Protein AF-M4UMJ4-F1 (afdb_monomer_lite)

Radius of gyration: 10.61 Å; chains: 1; bounding box: 26×22×30 Å

Secondary structure (DSSP, 8-state):
-EEEE-TTPPTTHHHHHHHHHHHH-TT--EEEE-SSHHHHHHHHHHHHHTT--EEEETTEEEEPPP-

Sequence (67 aa):
MYILDLRHCRCPLSLLKLKEFLLTNPLVSVQILFATEVAMQDILYYLKKKNYQYQVDMLKIQLQAKG

pLDDT: mean 87.13, std 6.73, range [56.84, 93.94]

Foldseek 3Di:
DAEAECQVPDPPVSVVVVVVCCVVCQQDWYKYFYNDPVSVVVNVVVCVVVVWDWDDDPGIIITHHDD

Structure (mmCIF, N/CA/C/O backbone):
data_AF-M4UMJ4-F1
#
_entry.id   AF-M4UMJ4-F1
#
loop_
_atom_site.group_PDB
_atom_site.id
_atom_site.type_symbol
_atom_site.label_atom_id
_atom_site.label_alt_id
_atom_site.label_comp_id
_atom_site.label_asym_id
_atom_site.label_entity_id
_atom_site.label_seq_id
_atom_site.pdbx_PDB_ins_code
_atom_site.Cartn_x
_atom_site.Cartn_y
_atom_site.Cartn_z
_atom_site.occupancy
_atom_site.B_iso_or_equiv
_atom_site.auth_seq_id
_atom_site.auth_comp_id
_atom_site.auth_asym_id
_atom_site.auth_atom_id
_atom_site.pdbx_PDB_model_num
ATOM 1 N N . MET A 1 1 ? -4.922 -12.885 6.874 1.00 69.94 1 MET A N 1
ATOM 2 C CA . MET A 1 1 ? -3.798 -12.072 6.360 1.00 69.94 1 MET A CA 1
ATOM 3 C C . MET A 1 1 ? -4.001 -11.905 4.865 1.00 69.94 1 MET A C 1
ATOM 5 O O . MET A 1 1 ? -4.158 -12.915 4.193 1.00 69.94 1 MET A O 1
ATOM 9 N N . TYR A 1 2 ? -4.096 -10.670 4.371 1.00 88.50 2 TYR A N 1
ATOM 10 C CA . TYR A 1 2 ? -4.368 -10.393 2.952 1.00 88.50 2 TYR A CA 1
ATOM 11 C C . TYR A 1 2 ? -3.070 -10.138 2.191 1.00 88.50 2 TYR A C 1
ATOM 13 O O . TYR A 1 2 ? -2.097 -9.676 2.782 1.00 88.50 2 TYR A O 1
ATOM 21 N N . ILE A 1 3 ? -3.056 -10.413 0.887 1.00 92.06 3 ILE A N 1
ATOM 22 C CA . ILE A 1 3 ? -1.930 -10.089 0.009 1.00 92.06 3 ILE A CA 1
ATOM 23 C C . ILE A 1 3 ? -2.424 -9.110 -1.051 1.00 92.06 3 ILE A C 1
ATOM 25 O O . ILE A 1 3 ? -3.362 -9.407 -1.786 1.00 92.06 3 ILE A O 1
ATOM 29 N N . LEU A 1 4 ? -1.781 -7.948 -1.124 1.00 92.56 4 LEU A N 1
ATOM 30 C CA . LEU A 1 4 ? -1.994 -6.950 -2.159 1.00 92.56 4 LEU A CA 1
ATOM 31 C C . LEU A 1 4 ? -0.791 -6.961 -3.105 1.00 92.56 4 LEU A C 1
ATOM 33 O O . LEU A 1 4 ? 0.267 -6.411 -2.796 1.00 92.56 4 LEU A O 1
ATOM 37 N N . ASP A 1 5 ? -0.950 -7.605 -4.259 1.00 92.81 5 ASP A N 1
ATOM 38 C CA . ASP A 1 5 ? 0.105 -7.671 -5.267 1.00 92.81 5 ASP A CA 1
ATOM 39 C C . ASP A 1 5 ? 0.067 -6.451 -6.196 1.00 92.81 5 ASP A C 1
ATOM 41 O O . ASP A 1 5 ? -0.826 -6.303 -7.033 1.00 92.81 5 ASP A O 1
ATOM 45 N N . LEU A 1 6 ? 1.053 -5.565 -6.044 1.00 92.00 6 LEU A N 1
ATOM 46 C CA . LEU A 1 6 ? 1.223 -4.363 -6.858 1.00 92.00 6 LEU A CA 1
ATOM 47 C C . LEU A 1 6 ? 2.374 -4.495 -7.862 1.00 92.00 6 LEU A C 1
ATOM 49 O O . LEU A 1 6 ? 2.666 -3.524 -8.558 1.00 92.00 6 LEU A O 1
ATOM 53 N N . ARG A 1 7 ? 3.012 -5.669 -7.996 1.00 90.75 7 ARG A N 1
ATOM 54 C CA . ARG A 1 7 ? 4.179 -5.859 -8.883 1.00 90.75 7 ARG A CA 1
ATOM 55 C C . ARG A 1 7 ? 3.879 -5.555 -10.350 1.00 90.75 7 ARG A C 1
ATOM 57 O O . ARG A 1 7 ? 4.737 -5.063 -11.073 1.00 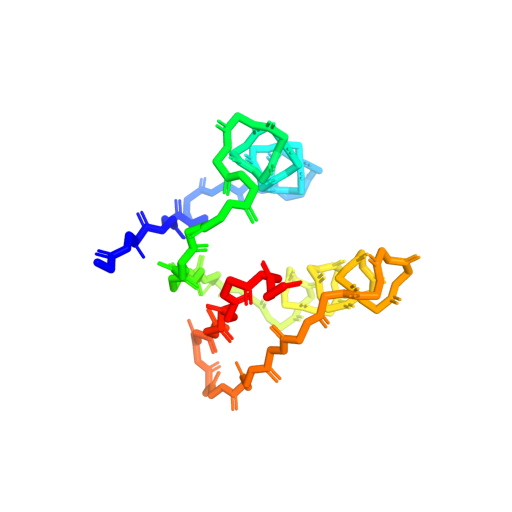90.75 7 ARG A O 1
ATOM 64 N N . HIS A 1 8 ? 2.646 -5.796 -10.779 1.00 88.44 8 HIS A N 1
ATOM 65 C CA . HIS A 1 8 ? 2.200 -5.529 -12.148 1.00 88.44 8 HIS A CA 1
ATOM 66 C C . HIS A 1 8 ? 1.582 -4.132 -12.330 1.00 88.44 8 HIS A C 1
ATOM 68 O O . HIS A 1 8 ? 1.156 -3.782 -13.429 1.00 88.44 8 HIS A O 1
ATOM 74 N N . CYS A 1 9 ? 1.518 -3.321 -11.268 1.00 83.75 9 CYS A N 1
ATOM 75 C CA . CYS A 1 9 ? 0.961 -1.973 -11.316 1.00 83.75 9 CYS A CA 1
ATOM 76 C C . CYS A 1 9 ? 2.086 -0.937 -11.395 1.00 83.75 9 CYS A C 1
ATOM 78 O O . CYS A 1 9 ? 2.956 -0.878 -10.530 1.00 83.75 9 CYS A O 1
ATOM 80 N N . ARG A 1 10 ? 2.044 -0.072 -12.412 1.00 79.00 10 ARG A N 1
ATOM 81 C CA . ARG A 1 10 ? 2.932 1.097 -12.485 1.00 79.00 10 ARG A CA 1
ATOM 82 C C . ARG A 1 10 ? 2.409 2.216 -11.582 1.00 79.00 10 ARG A C 1
ATOM 84 O O . ARG A 1 10 ? 1.197 2.335 -11.384 1.00 79.00 10 ARG A O 1
ATOM 91 N N . CYS A 1 11 ? 3.298 3.064 -11.069 1.00 72.06 11 CYS A N 1
ATOM 92 C CA . CYS A 1 11 ? 2.878 4.316 -10.438 1.00 72.06 11 CYS A CA 1
ATOM 93 C C . CYS A 1 11 ? 2.137 5.195 -11.472 1.00 72.06 11 CYS A C 1
ATOM 95 O O . CYS A 1 11 ? 2.539 5.205 -12.639 1.00 72.06 11 CYS A O 1
ATOM 97 N N . PRO A 1 12 ? 1.055 5.907 -11.089 1.00 82.56 12 PRO A N 1
ATOM 98 C CA . PRO A 1 12 ? 0.503 6.056 -9.733 1.00 82.56 12 PRO A CA 1
ATOM 99 C C . PRO A 1 12 ? -0.577 5.018 -9.347 1.00 82.56 12 PRO A C 1
ATOM 101 O O . PRO A 1 12 ? -1.137 5.091 -8.253 1.00 82.56 12 PRO A O 1
ATOM 104 N N . LEU A 1 13 ? -0.897 4.052 -10.217 1.00 85.62 13 LEU A N 1
ATOM 105 C CA . LEU A 1 13 ? -2.011 3.112 -10.009 1.00 85.62 13 LEU A CA 1
ATOM 106 C C . LEU A 1 13 ? -1.807 2.184 -8.802 1.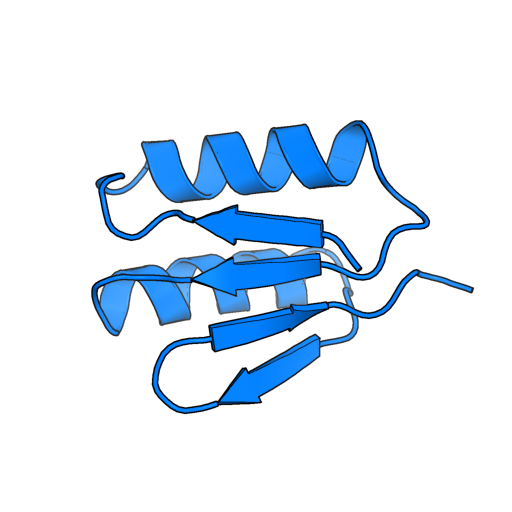00 85.62 13 LEU A C 1
ATOM 108 O O . LEU A 1 13 ? -2.773 1.832 -8.129 1.00 85.62 13 LEU A O 1
ATOM 112 N N . SER A 1 14 ? -0.562 1.808 -8.504 1.00 86.56 14 SER A N 1
ATOM 113 C CA . SER A 1 14 ? -0.201 1.014 -7.319 1.00 86.56 14 SER A CA 1
ATOM 114 C C . SER A 1 14 ? -0.633 1.694 -6.011 1.00 86.56 14 SER A C 1
ATOM 116 O O . SER A 1 14 ? -1.270 1.069 -5.163 1.00 86.56 14 SER A O 1
ATOM 118 N N . LEU A 1 15 ? -0.352 2.993 -5.881 1.00 88.75 15 LEU A N 1
ATOM 119 C CA . LEU A 1 15 ? -0.741 3.821 -4.737 1.00 88.75 15 LEU A CA 1
ATOM 120 C C . LEU A 1 15 ? -2.260 3.980 -4.622 1.00 88.75 15 LEU A C 1
ATOM 122 O O . LEU A 1 15 ? -2.796 3.941 -3.514 1.00 88.75 15 LEU A O 1
ATOM 126 N N . LEU A 1 16 ? -2.957 4.141 -5.751 1.00 90.75 16 LEU A N 1
ATOM 127 C CA . LEU A 1 16 ? -4.416 4.251 -5.756 1.00 90.75 16 LEU A CA 1
ATOM 128 C C . LEU A 1 16 ? -5.068 2.961 -5.243 1.00 90.75 16 LEU A C 1
ATOM 130 O O . LEU A 1 16 ? -5.868 3.021 -4.312 1.00 90.75 16 LEU A O 1
ATOM 134 N N . LYS A 1 17 ? -4.651 1.800 -5.767 1.00 90.75 17 LYS A N 1
ATOM 135 C CA . LYS A 1 17 ? -5.153 0.490 -5.320 1.00 90.75 17 LYS A CA 1
ATOM 136 C C . LYS A 1 17 ? -4.872 0.233 -3.843 1.00 90.75 17 LYS A C 1
ATOM 138 O O . LYS A 1 17 ? -5.734 -0.274 -3.132 1.00 90.75 17 LYS A O 1
ATOM 143 N N . LEU A 1 18 ? -3.683 0.607 -3.368 1.00 91.12 18 LEU A N 1
ATOM 144 C CA . LEU A 1 18 ? -3.351 0.521 -1.947 1.00 91.12 18 LEU A CA 1
ATOM 145 C C . LEU A 1 18 ? -4.289 1.382 -1.097 1.00 91.12 18 LEU A C 1
ATOM 147 O O . LEU A 1 18 ? -4.797 0.923 -0.076 1.00 91.12 18 LEU A O 1
ATOM 151 N N . LYS A 1 19 ? -4.529 2.627 -1.516 1.00 91.06 19 LYS A N 1
ATOM 152 C CA . LYS A 1 19 ? -5.425 3.542 -0.808 1.00 91.06 19 LYS A CA 1
ATOM 153 C C . LYS A 1 19 ? -6.847 2.989 -0.747 1.00 91.06 19 LYS A C 1
ATOM 155 O O . LYS A 1 19 ? -7.422 2.976 0.335 1.00 91.06 19 LYS A O 1
ATOM 160 N N . GLU A 1 20 ? -7.394 2.541 -1.874 1.00 91.75 20 GLU A N 1
ATOM 161 C CA . GLU A 1 20 ? -8.730 1.937 -1.932 1.00 91.75 20 GLU A CA 1
ATOM 162 C C . GLU A 1 20 ? -8.821 0.723 -1.008 1.00 91.75 20 GLU A C 1
ATOM 164 O O . GLU A 1 20 ? -9.699 0.672 -0.150 1.00 91.75 20 GLU A O 1
ATOM 169 N N . PHE A 1 21 ? -7.848 -0.191 -1.090 1.00 91.88 21 PHE A N 1
ATOM 170 C CA . PHE A 1 21 ? -7.807 -1.378 -0.242 1.00 91.88 21 PHE A CA 1
ATOM 171 C C . PHE A 1 21 ? -7.847 -1.029 1.252 1.00 91.88 21 PHE A C 1
ATOM 173 O O . PHE A 1 21 ? -8.625 -1.620 2.000 1.00 91.88 21 PHE A O 1
ATOM 180 N N . LEU A 1 22 ? -7.038 -0.057 1.684 1.00 89.81 22 LEU A N 1
ATOM 181 C CA . LEU A 1 22 ? -6.944 0.342 3.091 1.00 89.81 22 LEU A CA 1
ATOM 182 C C . LEU A 1 22 ? -8.165 1.108 3.600 1.00 89.81 22 LEU A C 1
ATOM 184 O O . LEU A 1 22 ? -8.441 1.069 4.798 1.00 89.81 22 LEU A O 1
ATOM 188 N N . LEU A 1 23 ? -8.885 1.805 2.719 1.00 88.81 23 LEU A N 1
ATOM 189 C CA . LEU A 1 23 ? -10.145 2.463 3.069 1.00 88.81 23 LEU A CA 1
ATOM 190 C C . LEU A 1 23 ? -11.269 1.443 3.264 1.00 88.81 23 LEU A C 1
ATOM 192 O O . LEU A 1 23 ? -12.080 1.600 4.172 1.00 88.81 23 LEU A O 1
ATOM 196 N N . THR A 1 24 ? -11.299 0.392 2.444 1.00 88.81 24 THR A N 1
ATOM 197 C CA . THR A 1 24 ? -12.308 -0.670 2.546 1.00 88.81 24 THR A CA 1
ATOM 198 C C . THR A 1 24 ? -11.987 -1.677 3.656 1.00 88.81 24 THR A C 1
ATOM 200 O O . THR A 1 24 ? -12.901 -2.269 4.222 1.00 88.81 24 THR A O 1
ATOM 203 N N . ASN A 1 25 ? -10.706 -1.857 4.003 1.00 86.19 25 ASN A N 1
ATOM 204 C CA . ASN A 1 25 ? -10.241 -2.876 4.953 1.00 86.19 25 ASN A CA 1
ATOM 205 C C . ASN A 1 25 ? -9.363 -2.283 6.081 1.00 86.19 25 ASN A C 1
ATOM 207 O O . ASN A 1 25 ? -8.193 -2.649 6.207 1.00 86.19 25 ASN A O 1
ATOM 211 N N . PRO A 1 26 ? -9.885 -1.372 6.925 1.00 78.56 26 PRO A N 1
ATOM 212 C CA . PRO A 1 26 ? -9.073 -0.623 7.895 1.00 78.56 26 PRO A CA 1
ATOM 213 C C . PRO A 1 26 ? -8.491 -1.470 9.042 1.00 78.56 26 PRO A C 1
ATOM 215 O O . PRO A 1 26 ? -7.467 -1.103 9.615 1.00 78.56 26 PRO A O 1
ATOM 218 N N . LEU A 1 27 ? -9.123 -2.600 9.373 1.00 80.81 27 LEU A N 1
ATOM 219 C CA . LEU A 1 27 ? -8.763 -3.473 10.504 1.00 80.81 27 LEU A CA 1
ATOM 220 C C . LEU A 1 27 ? -7.968 -4.714 10.074 1.00 80.81 27 LEU A C 1
ATOM 222 O O . LEU A 1 27 ? -7.913 -5.713 10.787 1.00 80.81 27 LEU A O 1
ATOM 226 N N . VAL A 1 28 ? -7.385 -4.687 8.878 1.00 82.19 28 VAL A N 1
ATOM 227 C CA . VAL A 1 28 ? -6.809 -5.878 8.260 1.00 82.19 28 VAL A CA 1
ATOM 228 C C . VAL A 1 28 ? -5.298 -5.759 8.139 1.00 82.19 28 VAL A C 1
ATOM 230 O O . VAL A 1 28 ? -4.775 -4.815 7.551 1.00 82.19 28 VAL A O 1
ATOM 233 N N . SER A 1 29 ? -4.595 -6.787 8.617 1.00 88.12 29 SER A N 1
ATOM 234 C CA . SER A 1 29 ? -3.177 -6.969 8.311 1.00 88.12 29 SER A CA 1
ATOM 235 C C . SER A 1 29 ? -3.002 -7.439 6.864 1.00 88.12 29 SER A C 1
ATOM 237 O O . SER A 1 29 ? -3.553 -8.475 6.456 1.00 88.12 29 SER A O 1
ATOM 239 N N . VAL A 1 30 ? -2.216 -6.689 6.091 1.00 91.50 30 VAL A N 1
ATOM 240 C CA . VAL A 1 30 ? -1.989 -6.928 4.660 1.00 91.50 30 VAL A CA 1
ATOM 241 C C . VAL A 1 30 ? -0.504 -6.926 4.325 1.00 91.50 30 VAL A C 1
ATOM 243 O O . VAL A 1 30 ? 0.262 -6.099 4.811 1.00 91.50 30 VAL A O 1
ATOM 246 N N . GLN A 1 31 ? -0.102 -7.854 3.466 1.00 93.94 31 GLN A N 1
ATOM 247 C CA . GLN A 1 31 ? 1.214 -7.906 2.855 1.00 93.94 31 GLN A CA 1
ATOM 248 C C . GLN A 1 31 ? 1.151 -7.291 1.457 1.00 93.94 31 GLN A C 1
ATOM 250 O O . GLN A 1 31 ? 0.404 -7.756 0.604 1.00 93.94 31 GLN A O 1
ATOM 255 N N . ILE A 1 32 ? 1.950 -6.263 1.212 1.00 93.56 32 ILE A N 1
ATOM 256 C CA . ILE A 1 32 ? 2.020 -5.539 -0.053 1.00 93.56 32 ILE A CA 1
ATOM 257 C C . ILE A 1 32 ? 3.261 -6.009 -0.803 1.00 93.56 32 ILE A C 1
ATOM 259 O O . ILE A 1 32 ? 4.361 -5.916 -0.261 1.00 93.56 32 ILE A O 1
ATOM 263 N N . LEU A 1 33 ? 3.095 -6.494 -2.033 1.00 93.69 33 LEU A N 1
ATOM 264 C CA . LEU A 1 33 ? 4.201 -6.860 -2.923 1.00 93.69 33 LEU A CA 1
ATOM 265 C C . LEU A 1 33 ? 4.418 -5.755 -3.957 1.00 93.69 33 LEU A C 1
ATOM 267 O O . LEU A 1 33 ? 3.453 -5.245 -4.523 1.00 93.69 33 LEU A O 1
ATOM 271 N N . PHE A 1 34 ? 5.669 -5.408 -4.239 1.00 90.81 34 PHE A N 1
ATOM 272 C CA . PHE A 1 34 ? 6.038 -4.348 -5.184 1.00 90.81 34 PHE A CA 1
ATOM 273 C C . PHE A 1 34 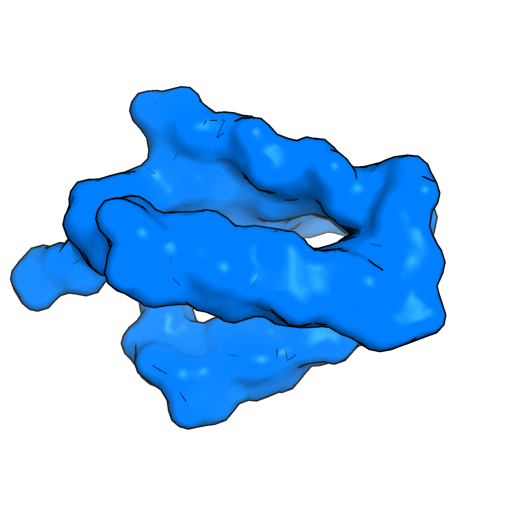? 7.191 -4.798 -6.086 1.00 90.81 34 PHE A C 1
ATOM 275 O O . PHE A 1 34 ? 7.926 -5.724 -5.752 1.00 90.81 34 PHE A O 1
ATOM 282 N N . ALA A 1 35 ? 7.315 -4.181 -7.265 1.00 87.50 35 ALA A N 1
ATOM 283 C CA . ALA A 1 35 ? 8.300 -4.588 -8.273 1.00 87.50 35 ALA A CA 1
ATOM 284 C C . ALA A 1 35 ? 9.602 -3.779 -8.244 1.00 87.50 35 ALA A C 1
ATOM 286 O O . ALA A 1 35 ? 10.616 -4.252 -8.745 1.00 87.50 35 ALA A O 1
ATOM 287 N N . THR A 1 36 ? 9.582 -2.559 -7.706 1.00 87.44 36 THR A N 1
ATOM 288 C CA . THR A 1 36 ? 10.737 -1.653 -7.734 1.00 87.44 36 THR A CA 1
ATOM 289 C C . THR A 1 36 ? 10.904 -0.927 -6.408 1.00 87.44 36 THR A C 1
ATOM 291 O O . THR A 1 36 ? 9.935 -0.692 -5.685 1.00 87.44 36 THR A O 1
ATOM 294 N N . GLU A 1 37 ? 12.137 -0.517 -6.118 1.00 86.56 37 GLU A N 1
ATOM 295 C CA . GLU A 1 37 ? 12.458 0.289 -4.938 1.00 86.56 37 GLU A CA 1
ATOM 296 C C . GLU A 1 37 ? 11.741 1.648 -4.959 1.00 86.56 37 GLU A C 1
ATOM 298 O O . GLU A 1 37 ? 11.251 2.108 -3.934 1.00 86.56 37 GLU A O 1
ATOM 303 N N . VAL A 1 38 ? 11.582 2.259 -6.136 1.00 87.00 38 VAL A N 1
ATOM 304 C CA . VAL A 1 38 ? 10.824 3.513 -6.286 1.00 87.00 38 VAL A CA 1
ATOM 305 C C . VAL A 1 38 ? 9.369 3.329 -5.838 1.00 87.00 38 VAL A C 1
ATOM 307 O O . VAL A 1 38 ? 8.863 4.119 -5.046 1.00 87.00 38 VAL A O 1
ATOM 310 N N . ALA A 1 39 ? 8.713 2.244 -6.269 1.00 86.25 39 ALA A N 1
ATOM 311 C CA . ALA A 1 39 ? 7.348 1.940 -5.844 1.00 86.25 39 ALA A CA 1
ATOM 312 C C . ALA A 1 39 ? 7.263 1.662 -4.334 1.00 86.25 39 ALA A C 1
ATOM 314 O O . ALA A 1 39 ? 6.291 2.057 -3.690 1.00 86.25 39 ALA A O 1
ATOM 315 N N . MET A 1 40 ? 8.281 1.014 -3.758 1.00 89.88 40 MET A N 1
ATOM 316 C CA . MET A 1 40 ? 8.388 0.836 -2.310 1.00 89.88 40 MET A CA 1
ATOM 317 C C . MET A 1 40 ? 8.430 2.188 -1.592 1.00 89.88 40 MET A C 1
ATOM 319 O O . MET A 1 40 ? 7.632 2.404 -0.684 1.00 89.88 40 MET A O 1
ATOM 323 N N . GLN A 1 41 ? 9.308 3.108 -2.001 1.00 90.38 41 GLN A N 1
ATOM 324 C CA . GLN A 1 41 ? 9.452 4.424 -1.363 1.00 90.38 41 GLN A CA 1
ATOM 325 C C . GLN A 1 41 ? 8.145 5.228 -1.395 1.00 90.38 41 GLN A C 1
ATOM 327 O O . GLN A 1 41 ? 7.738 5.783 -0.373 1.00 90.38 41 GLN A O 1
ATOM 332 N N . ASP A 1 42 ? 7.442 5.212 -2.528 1.00 89.50 42 ASP A N 1
ATOM 333 C CA . ASP A 1 42 ? 6.126 5.839 -2.688 1.00 89.50 42 ASP A CA 1
ATOM 334 C C . ASP A 1 42 ? 5.088 5.276 -1.700 1.00 89.50 42 ASP A C 1
ATOM 336 O O . ASP A 1 42 ? 4.360 6.023 -1.033 1.00 89.50 42 ASP A O 1
ATOM 340 N N . ILE A 1 43 ? 5.043 3.945 -1.567 1.00 91.31 43 ILE A N 1
ATOM 341 C CA . ILE A 1 43 ? 4.163 3.252 -0.620 1.00 91.31 43 ILE A CA 1
ATOM 342 C C . 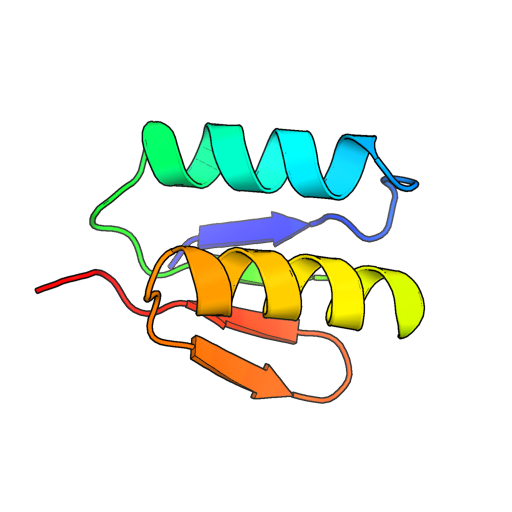ILE A 1 43 ? 4.529 3.635 0.819 1.00 91.31 43 ILE A C 1
ATOM 344 O O . ILE A 1 43 ? 3.652 4.031 1.588 1.00 91.31 43 ILE A O 1
ATOM 348 N N . LEU A 1 44 ? 5.810 3.572 1.187 1.00 91.94 44 LEU A N 1
ATOM 349 C CA . LEU A 1 44 ? 6.285 3.913 2.532 1.00 91.94 44 LEU A CA 1
ATOM 350 C C . LEU A 1 44 ? 5.968 5.365 2.898 1.00 91.94 44 LEU A C 1
ATOM 352 O O . LEU A 1 44 ? 5.493 5.634 4.004 1.00 91.94 44 LEU A O 1
ATOM 356 N N . TYR A 1 45 ? 6.162 6.296 1.962 1.00 92.38 45 TYR A N 1
ATOM 357 C CA . TYR A 1 45 ? 5.821 7.702 2.155 1.00 92.38 45 TYR A CA 1
ATOM 358 C C . TYR A 1 45 ? 4.330 7.881 2.468 1.00 92.38 45 TYR A C 1
ATOM 360 O O . TYR A 1 45 ? 3.967 8.567 3.430 1.00 92.38 45 TYR A O 1
ATOM 368 N N . TYR A 1 46 ? 3.455 7.221 1.702 1.00 90.75 46 TYR A N 1
ATOM 369 C CA . TYR A 1 46 ? 2.016 7.248 1.952 1.00 90.75 46 TYR A CA 1
ATOM 370 C C . TYR A 1 46 ? 1.652 6.668 3.326 1.00 90.75 46 TYR A C 1
ATOM 372 O O . TYR A 1 46 ? 0.898 7.291 4.081 1.00 90.75 46 TYR A O 1
ATOM 380 N N . LEU A 1 47 ? 2.208 5.504 3.672 1.00 91.12 47 LEU A N 1
ATOM 381 C CA . LEU A 1 47 ? 1.933 4.825 4.939 1.00 91.12 47 LEU A CA 1
ATOM 382 C C . LEU A 1 47 ? 2.371 5.662 6.140 1.00 91.12 47 LEU A C 1
ATOM 384 O O . LEU A 1 47 ? 1.592 5.834 7.081 1.00 91.12 47 LEU A O 1
ATOM 388 N N . LYS A 1 48 ? 3.569 6.257 6.066 1.00 91.44 48 LYS A N 1
ATOM 389 C CA . LYS A 1 48 ? 4.089 7.186 7.075 1.00 91.44 48 LYS A CA 1
ATOM 390 C C . LYS A 1 48 ? 3.176 8.402 7.227 1.00 91.44 48 LYS A C 1
ATOM 392 O O . LYS A 1 48 ? 2.791 8.744 8.341 1.00 91.44 48 LYS A O 1
ATOM 397 N N . LYS A 1 49 ? 2.747 9.011 6.115 1.00 91.81 49 LYS A N 1
ATOM 398 C CA . LYS A 1 49 ? 1.821 10.160 6.123 1.00 91.81 49 LYS A CA 1
ATOM 399 C C . LYS A 1 49 ? 0.461 9.831 6.754 1.00 91.81 49 LYS A C 1
ATOM 401 O O . LYS A 1 49 ? -0.198 10.718 7.288 1.00 91.81 49 LYS A O 1
ATOM 406 N N . LYS A 1 50 ? 0.018 8.574 6.677 1.00 89.31 50 LYS A N 1
ATOM 407 C CA . LYS A 1 50 ? -1.259 8.094 7.235 1.00 89.31 50 LYS A CA 1
ATOM 408 C C . LYS A 1 50 ? -1.124 7.392 8.590 1.00 89.31 50 LYS A C 1
ATOM 410 O O . LYS A 1 50 ? -2.118 6.875 9.115 1.00 89.31 50 LYS A O 1
ATOM 415 N N . ASN A 1 51 ? 0.078 7.417 9.161 1.00 89.19 51 ASN A N 1
ATOM 416 C CA . ASN A 1 51 ? 0.402 6.830 10.453 1.00 89.19 51 ASN A CA 1
ATOM 417 C C . ASN A 1 51 ? -0.017 5.348 10.543 1.00 89.19 51 ASN A C 1
ATOM 419 O O . ASN A 1 51 ? -0.698 4.938 11.483 1.00 89.19 51 ASN A O 1
ATOM 423 N N . TYR A 1 52 ? 0.285 4.568 9.499 1.00 90.25 52 TYR A N 1
ATOM 424 C CA . TYR A 1 52 ? 0.144 3.110 9.539 1.00 90.25 52 TYR A CA 1
ATOM 425 C C . TYR A 1 52 ? 1.388 2.484 10.167 1.00 90.25 52 TYR A C 1
ATOM 427 O O . TYR A 1 52 ? 2.504 2.932 9.910 1.00 90.25 52 TYR A O 1
ATOM 435 N N . GLN A 1 53 ? 1.192 1.421 10.945 1.00 89.81 53 GLN A N 1
ATOM 436 C CA . GLN A 1 53 ? 2.283 0.585 11.434 1.00 89.81 53 GLN A CA 1
ATOM 437 C C . GLN A 1 53 ? 2.635 -0.467 10.386 1.00 89.81 53 GLN A C 1
ATOM 439 O O . GLN A 1 53 ? 1.750 -1.139 9.846 1.00 89.81 53 GLN A O 1
ATOM 444 N N . TYR A 1 54 ? 3.926 -0.592 10.085 1.00 91.56 54 TYR A N 1
ATOM 445 C CA . TYR A 1 54 ? 4.396 -1.507 9.060 1.00 91.56 54 TYR A CA 1
ATOM 446 C C . TYR A 1 54 ? 5.806 -2.029 9.321 1.00 91.56 54 TYR A C 1
ATOM 448 O O . TYR A 1 54 ? 6.618 -1.378 9.976 1.00 91.56 54 TYR A O 1
ATOM 456 N N . GLN A 1 55 ? 6.094 -3.196 8.752 1.00 91.31 55 GLN A N 1
ATOM 457 C CA . GLN A 1 55 ? 7.427 -3.782 8.657 1.00 91.31 55 GLN A CA 1
ATOM 458 C C . GLN A 1 55 ? 7.816 -3.914 7.186 1.00 91.31 55 GLN A C 1
ATOM 460 O O . GLN A 1 55 ? 6.970 -4.208 6.340 1.00 91.31 55 GLN A O 1
ATOM 465 N N . VAL A 1 56 ? 9.089 -3.676 6.881 1.00 88.50 56 VAL A N 1
ATOM 466 C CA . VAL A 1 56 ? 9.627 -3.728 5.517 1.00 88.50 56 VAL A CA 1
ATOM 467 C C . VAL A 1 56 ? 10.613 -4.883 5.418 1.00 88.50 56 VAL A C 1
ATOM 469 O O . VAL A 1 56 ? 11.454 -5.056 6.294 1.00 88.50 56 VAL A O 1
ATOM 472 N N . ASP A 1 57 ? 10.503 -5.647 4.340 1.00 85.31 57 ASP A N 1
ATOM 473 C CA . ASP A 1 57 ? 11.443 -6.682 3.911 1.00 85.31 57 ASP A CA 1
ATOM 474 C C . ASP A 1 57 ? 11.697 -6.485 2.398 1.00 85.31 57 ASP A C 1
ATOM 476 O O . ASP A 1 57 ? 10.957 -5.743 1.747 1.00 85.31 57 ASP A O 1
ATOM 480 N N . MET A 1 58 ? 12.724 -7.123 1.823 1.00 78.94 58 MET A N 1
ATOM 481 C CA . MET A 1 58 ? 13.293 -6.810 0.495 1.00 78.94 58 MET A CA 1
ATOM 482 C C . MET A 1 58 ? 12.263 -6.521 -0.609 1.00 78.94 58 MET A C 1
ATOM 484 O O . MET A 1 58 ? 12.468 -5.614 -1.408 1.00 78.94 58 MET A O 1
ATOM 488 N N . LEU A 1 59 ? 11.169 -7.285 -0.674 1.00 79.94 59 LEU A N 1
ATOM 489 C CA . LEU A 1 59 ? 10.135 -7.159 -1.715 1.00 79.94 59 LEU A CA 1
ATOM 490 C C . LEU A 1 59 ? 8.706 -7.122 -1.157 1.00 79.94 59 LEU 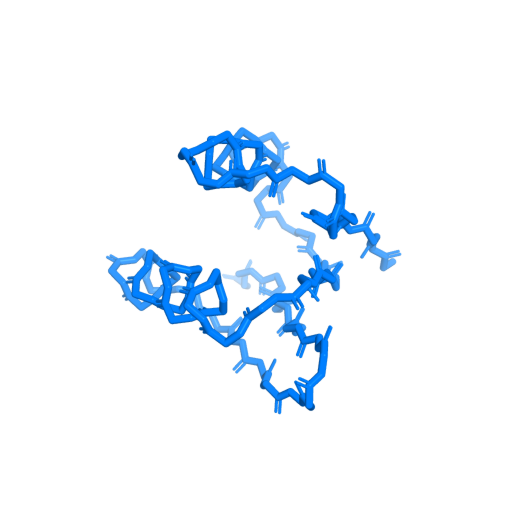A C 1
ATOM 492 O O . LEU A 1 59 ? 7.736 -7.348 -1.890 1.00 79.94 59 LEU A O 1
ATOM 496 N N . LYS A 1 60 ? 8.556 -6.898 0.153 1.00 88.62 60 LYS A N 1
ATOM 497 C CA . LYS A 1 60 ? 7.244 -6.911 0.805 1.00 88.62 60 LYS A CA 1
ATOM 498 C C . LYS A 1 60 ? 7.156 -5.913 1.953 1.00 88.62 60 LYS A C 1
ATOM 500 O O . LYS A 1 60 ? 8.091 -5.747 2.728 1.00 88.62 60 LYS A O 1
ATOM 505 N N . ILE A 1 61 ? 5.989 -5.296 2.091 1.00 88.50 61 ILE A N 1
ATOM 506 C CA . ILE A 1 61 ? 5.629 -4.486 3.259 1.00 88.50 61 ILE A CA 1
ATOM 507 C C . ILE A 1 61 ? 4.499 -5.198 3.987 1.00 88.50 61 ILE A C 1
ATOM 509 O O . ILE A 1 61 ? 3.497 -5.546 3.371 1.00 88.50 61 ILE A O 1
ATOM 513 N N . GLN A 1 62 ? 4.641 -5.419 5.287 1.00 90.44 62 GLN A N 1
ATOM 514 C CA . GLN A 1 62 ? 3.598 -5.999 6.126 1.00 90.44 62 GLN A CA 1
ATOM 515 C C . GLN A 1 62 ? 2.958 -4.897 6.964 1.00 90.44 62 GLN A C 1
ATOM 517 O O . GLN A 1 62 ? 3.614 -4.317 7.824 1.00 90.44 62 GLN A O 1
ATOM 522 N N . LEU A 1 63 ? 1.686 -4.605 6.703 1.00 89.12 63 LEU A N 1
ATOM 523 C CA . LEU A 1 63 ? 0.873 -3.705 7.512 1.00 89.12 63 LEU A CA 1
ATOM 524 C C . LEU A 1 63 ? 0.224 -4.465 8.659 1.00 89.12 63 LEU A C 1
ATOM 526 O O . LEU A 1 63 ? -0.291 -5.571 8.469 1.00 89.12 63 LEU A O 1
ATOM 530 N N . GLN A 1 64 ? 0.198 -3.830 9.825 1.00 84.0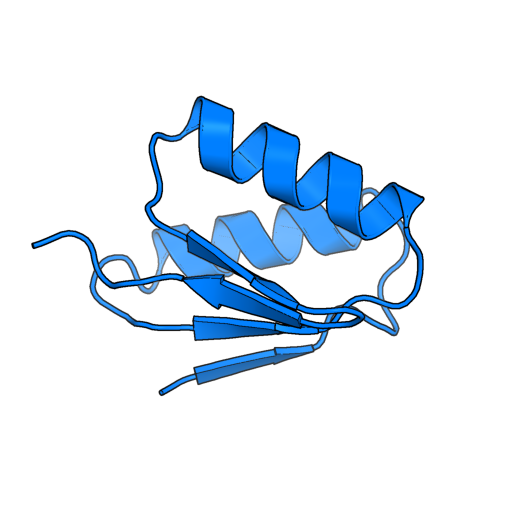6 64 GLN A N 1
ATOM 531 C CA . GLN A 1 64 ? -0.566 -4.291 10.977 1.00 84.06 64 GLN A CA 1
ATOM 532 C C . GLN A 1 64 ? -1.907 -3.551 11.026 1.00 84.06 64 GLN A C 1
ATOM 534 O O . GLN A 1 64 ? -1.984 -2.365 10.688 1.00 84.06 64 GLN A O 1
ATOM 539 N N . ALA A 1 65 ? -2.968 -4.255 11.423 1.00 74.25 65 ALA A N 1
ATOM 540 C CA . ALA A 1 65 ? -4.259 -3.635 11.697 1.00 74.25 65 ALA A CA 1
ATOM 541 C C . ALA A 1 65 ? -4.104 -2.527 12.753 1.00 74.25 65 ALA A C 1
ATOM 543 O O . ALA A 1 65 ? -3.378 -2.704 13.732 1.00 74.25 65 ALA A O 1
ATOM 544 N N . LYS A 1 66 ? -4.783 -1.389 12.565 1.00 67.00 66 LYS A N 1
ATOM 545 C CA . LYS A 1 66 ? -4.876 -0.375 13.623 1.00 67.00 66 LYS A CA 1
ATOM 546 C C . LYS A 1 66 ? -5.771 -0.941 14.731 1.00 67.00 66 LYS A C 1
ATOM 548 O O . LYS A 1 66 ? -6.920 -1.268 14.446 1.00 67.00 66 LYS A O 1
ATOM 553 N N . GLY A 1 67 ? -5.203 -1.126 15.925 1.00 56.84 67 GLY A N 1
ATOM 554 C CA . GLY A 1 67 ? -5.943 -1.482 17.141 1.00 56.84 67 GLY A CA 1
ATOM 555 C C . GLY A 1 67 ? -6.838 -0.355 17.630 1.00 56.84 67 GLY A C 1
ATOM 556 O O . GLY A 1 67 ? -6.573 0.811 17.250 1.00 56.84 67 GLY A O 1
#